Protein AF-A0A7S2QFP8-F1 (afdb_monomer_lite)

Secondary structure (DSSP, 8-state):
-PPPHHHHHHHHHHHHHHHHHHHTT-HHHHHHH-TT--SHHHHHHHHHHH-GGGSHHHHTS-HHHHHHHHHHHHHHHH--HHHHHTT-S-GGGHHHHHHHHTSHHHHHHHHHHHHHHHHHHHHH-EETTTEESS--HHHHHTT-

Radius of gyration: 16.62 Å; chains: 1; bounding box: 38×38×42 Å

InterPro domains:
  IPR049232 Family of unknown function DUF6829 [PF20717] (11-105)

Organism: NCBI:txid1333877

pLDDT: mean 81.2, std 11.28, range [36.47, 95.44]

Foldseek 3Di:
DDQDPVNVLLVLLLVLLLVLLVVLVPPVLCCVQPVPDPDSLVSSLVCCVPPVVVSVSLVPHDPVSVVLSSLLSVLCVQAVVVCVVVVNDDPVSVVSLCVSLVPPVSNVSSVVSVVSNVVVVQQCDDDVPDGRPCPDPVNVVVVD

Structure (mmCIF, N/CA/C/O backbone):
data_AF-A0A7S2QFP8-F1
#
_entry.id   AF-A0A7S2QFP8-F1
#
loop_
_atom_site.group_PDB
_atom_site.id
_atom_site.type_symbol
_atom_site.label_atom_id
_atom_site.label_alt_id
_atom_site.label_comp_id
_atom_site.label_asym_id
_atom_site.label_entity_id
_atom_site.label_seq_id
_atom_site.pdbx_PDB_ins_code
_atom_site.Cartn_x
_atom_site.Cartn_y
_atom_site.Cartn_z
_atom_site.occupancy
_atom_site.B_iso_or_equiv
_atom_site.auth_seq_id
_atom_site.auth_comp_id
_atom_site.auth_asym_id
_atom_site.auth_atom_id
_atom_site.pdbx_PDB_model_num
ATOM 1 N N . VAL A 1 1 ? -1.091 -14.340 -22.447 1.00 45.25 1 VAL A N 1
ATOM 2 C CA . VAL A 1 1 ? -1.081 -14.902 -21.076 1.00 45.25 1 VAL A CA 1
ATOM 3 C C . VAL A 1 1 ? -2.528 -15.077 -20.642 1.00 45.25 1 VAL A C 1
ATOM 5 O O . VAL A 1 1 ? -3.221 -14.077 -20.526 1.00 45.25 1 VAL A O 1
ATOM 8 N N . GLN A 1 2 ? -3.029 -16.309 -20.520 1.00 36.47 2 GLN A N 1
ATOM 9 C CA . GLN A 1 2 ? -4.389 -16.548 -20.019 1.00 36.47 2 GLN A CA 1
ATOM 10 C C . GLN A 1 2 ? -4.397 -16.351 -18.497 1.00 36.47 2 GLN A C 1
ATOM 12 O O . GLN A 1 2 ? -3.641 -17.004 -17.780 1.00 36.47 2 GLN A O 1
ATOM 17 N N . LEU A 1 3 ? -5.212 -15.414 -18.012 1.00 44.88 3 LEU A N 1
ATOM 18 C CA . LEU A 1 3 ? -5.401 -15.177 -16.583 1.00 44.88 3 LEU A CA 1
ATOM 19 C C . LEU A 1 3 ? -6.322 -16.268 -16.032 1.00 44.88 3 LEU A C 1
ATOM 21 O O . LEU A 1 3 ? -7.475 -16.379 -16.441 1.00 44.88 3 LEU A O 1
ATOM 25 N N . THR A 1 4 ? -5.820 -17.086 -15.111 1.00 57.03 4 THR A N 1
ATOM 26 C CA . THR A 1 4 ? -6.672 -17.996 -14.337 1.00 57.03 4 THR A CA 1
ATOM 27 C C . THR A 1 4 ? -7.573 -17.183 -13.390 1.00 57.03 4 THR A C 1
ATOM 29 O O . THR A 1 4 ? -7.225 -16.049 -13.043 1.00 57.03 4 THR A O 1
ATOM 32 N N . PRO A 1 5 ? -8.708 -17.731 -12.915 1.00 59.94 5 PRO A N 1
ATOM 33 C CA . PRO A 1 5 ? -9.619 -17.020 -12.007 1.00 59.94 5 PRO A CA 1
ATOM 34 C C . PRO A 1 5 ? -8.921 -16.497 -10.740 1.00 59.94 5 PRO A C 1
ATOM 36 O O . PRO A 1 5 ? -9.160 -15.371 -10.309 1.00 59.94 5 PRO A O 1
ATOM 39 N N . SER A 1 6 ? -7.981 -17.283 -10.201 1.00 62.81 6 SER A N 1
ATOM 40 C CA . SER A 1 6 ? -7.132 -16.907 -9.062 1.00 62.81 6 SER A CA 1
ATOM 41 C C . SER A 1 6 ? -6.206 -15.727 -9.384 1.00 62.81 6 SER A C 1
ATOM 43 O O . SER A 1 6 ? -6.074 -14.802 -8.584 1.00 62.81 6 SER A O 1
ATOM 45 N N . ASN A 1 7 ? -5.596 -15.719 -10.574 1.00 67.25 7 ASN A N 1
ATOM 46 C CA . ASN A 1 7 ? -4.704 -14.639 -11.000 1.00 67.25 7 ASN A CA 1
ATOM 47 C C . ASN A 1 7 ? -5.481 -13.342 -11.263 1.00 67.25 7 ASN A C 1
ATOM 49 O O . ASN A 1 7 ? -5.005 -12.262 -10.928 1.00 67.25 7 ASN A O 1
ATOM 53 N N . SER A 1 8 ? -6.700 -13.441 -11.802 1.00 75.00 8 SER A N 1
ATOM 54 C CA . SER A 1 8 ? -7.571 -12.280 -12.009 1.00 75.00 8 SER A CA 1
ATOM 55 C C . SER A 1 8 ? -7.984 -11.619 -10.689 1.00 75.00 8 SER A C 1
ATOM 57 O O . SER A 1 8 ? -8.060 -10.392 -10.628 1.00 75.00 8 SER A O 1
ATOM 59 N N . SER A 1 9 ? -8.217 -12.408 -9.631 1.00 82.50 9 SER A N 1
ATOM 60 C CA . SER A 1 9 ? -8.543 -11.880 -8.297 1.00 82.50 9 SER A CA 1
ATOM 61 C C . SER A 1 9 ? -7.384 -11.061 -7.716 1.00 82.50 9 SER A C 1
ATOM 63 O O . SER A 1 9 ? -7.585 -9.930 -7.270 1.00 82.50 9 SER A O 1
ATOM 65 N N . MET A 1 10 ? -6.146 -11.570 -7.798 1.00 84.56 10 MET A N 1
ATOM 66 C CA . MET A 1 10 ? -4.983 -10.837 -7.280 1.00 84.56 10 MET A CA 1
ATOM 67 C C . MET A 1 10 ? -4.625 -9.602 -8.088 1.00 84.56 10 MET A C 1
ATOM 69 O O . MET A 1 10 ? -4.265 -8.591 -7.494 1.00 84.56 10 MET A O 1
ATOM 73 N N . VAL A 1 11 ? -4.780 -9.628 -9.412 1.00 85.62 11 VAL A N 1
ATOM 74 C CA . VAL A 1 11 ? -4.632 -8.411 -10.222 1.00 85.62 11 VAL A CA 1
ATOM 75 C C . VAL A 1 11 ? -5.658 -7.358 -9.792 1.00 85.62 11 VAL A C 1
ATOM 77 O O . VAL A 1 11 ? -5.305 -6.193 -9.622 1.00 85.62 11 VAL A O 1
ATOM 80 N N . GLY A 1 12 ? -6.906 -7.763 -9.535 1.00 88.88 12 GLY A N 1
ATOM 81 C CA . GLY A 1 12 ? -7.929 -6.879 -8.976 1.00 88.88 12 GLY A CA 1
ATOM 82 C C . GLY A 1 12 ? -7.508 -6.275 -7.635 1.00 88.88 12 GLY A C 1
ATOM 83 O O . GLY A 1 12 ? -7.557 -5.057 -7.466 1.00 88.88 12 GLY A O 1
ATOM 84 N N . ALA A 1 13 ? -7.023 -7.099 -6.706 1.00 90.50 13 ALA A N 1
ATOM 85 C CA . ALA A 1 13 ? -6.525 -6.634 -5.414 1.00 90.50 13 ALA A CA 1
ATOM 86 C C . ALA A 1 13 ? -5.320 -5.681 -5.553 1.00 90.50 13 ALA A C 1
ATOM 88 O O . ALA A 1 13 ? -5.275 -4.657 -4.872 1.00 90.50 13 ALA A O 1
ATOM 89 N N . MET A 1 14 ? -4.388 -5.946 -6.475 1.00 88.44 14 MET A N 1
ATOM 90 C CA . MET A 1 14 ? -3.268 -5.042 -6.769 1.00 88.44 14 MET A CA 1
ATOM 91 C C . MET A 1 14 ? -3.763 -3.681 -7.260 1.00 88.44 14 MET A C 1
ATOM 93 O O . MET A 1 14 ? -3.353 -2.655 -6.724 1.00 88.44 14 MET A O 1
ATOM 97 N N . LEU A 1 15 ? -4.690 -3.652 -8.222 1.00 88.38 15 LEU A N 1
ATOM 98 C CA . LEU A 1 15 ? -5.263 -2.404 -8.736 1.00 88.38 15 LEU A CA 1
ATOM 99 C C . LEU A 1 15 ? -5.974 -1.612 -7.636 1.00 88.38 15 LEU A C 1
ATOM 101 O O . LEU A 1 15 ? -5.776 -0.402 -7.523 1.00 88.38 15 LEU A O 1
ATOM 105 N N . VAL A 1 16 ? -6.757 -2.289 -6.790 1.00 91.50 16 VAL A N 1
ATOM 106 C CA . VAL A 1 16 ? -7.381 -1.661 -5.619 1.00 91.50 16 VAL A CA 1
ATOM 107 C C . VAL A 1 16 ? -6.313 -1.078 -4.694 1.00 91.50 16 VAL A C 1
ATOM 109 O O . VAL A 1 16 ? -6.439 0.077 -4.299 1.00 91.50 16 VAL A O 1
ATOM 112 N N . SER A 1 17 ? -5.238 -1.818 -4.409 1.00 89.31 17 SER A N 1
ATOM 113 C CA . SER A 1 17 ? -4.129 -1.352 -3.569 1.00 89.31 17 SER A CA 1
ATOM 114 C C . SER A 1 17 ? -3.480 -0.069 -4.091 1.00 89.31 17 SER A C 1
ATOM 116 O O . SER A 1 17 ? -3.146 0.804 -3.293 1.00 89.31 17 SER A O 1
ATOM 118 N N . VAL A 1 18 ? -3.296 0.061 -5.410 1.00 86.94 18 VAL A N 1
ATOM 119 C CA . VAL A 1 18 ? -2.740 1.280 -6.021 1.00 86.94 18 VAL A CA 1
ATOM 120 C C . VAL A 1 18 ? -3.693 2.461 -5.835 1.00 86.94 18 VAL A C 1
ATOM 122 O O . VAL A 1 18 ? -3.265 3.547 -5.448 1.00 86.94 18 VAL A O 1
ATOM 125 N N . TRP A 1 19 ? -4.990 2.247 -6.060 1.00 85.62 19 TRP A N 1
ATOM 126 C CA . TRP A 1 19 ? -6.003 3.300 -5.978 1.00 85.62 19 TRP A CA 1
ATOM 127 C C . TRP A 1 19 ? -6.238 3.816 -4.557 1.00 85.62 19 TRP A C 1
ATOM 129 O O . TRP A 1 19 ? -6.283 5.028 -4.341 1.00 85.62 19 TRP A O 1
ATOM 139 N N . ILE A 1 20 ? -6.385 2.919 -3.580 1.00 90.62 20 ILE A N 1
ATOM 140 C CA . ILE A 1 20 ? -6.744 3.312 -2.208 1.00 90.62 20 ILE A CA 1
ATOM 141 C C . ILE A 1 20 ? -5.605 4.046 -1.496 1.00 90.62 20 ILE A C 1
ATOM 143 O O . ILE A 1 20 ? -5.869 4.841 -0.600 1.00 90.62 20 ILE A O 1
ATOM 147 N N . HIS A 1 21 ? -4.353 3.846 -1.924 1.00 85.31 21 HIS A N 1
ATOM 148 C CA . HIS A 1 21 ? -3.183 4.518 -1.346 1.00 85.31 21 HIS A CA 1
ATOM 149 C C . HIS A 1 21 ? -3.311 6.045 -1.386 1.00 85.31 21 HIS A C 1
ATOM 151 O O . HIS A 1 21 ? -2.975 6.743 -0.432 1.00 85.31 21 HIS A O 1
ATOM 157 N N . SER A 1 22 ? -3.874 6.570 -2.475 1.00 83.44 22 SER A N 1
ATOM 158 C CA . SER A 1 22 ? -4.106 8.005 -2.639 1.00 83.44 22 SER A CA 1
ATOM 159 C C . SER A 1 22 ? -5.249 8.532 -1.771 1.00 83.44 22 SER A C 1
ATOM 161 O O . SER A 1 22 ? -5.250 9.714 -1.437 1.00 83.44 22 SER A O 1
ATOM 163 N N . VAL A 1 23 ? -6.197 7.679 -1.364 1.00 88.56 23 VAL A N 1
ATOM 164 C CA . VAL A 1 23 ? -7.336 8.082 -0.519 1.00 88.56 23 VAL A CA 1
ATOM 165 C C . VAL A 1 23 ? -6.854 8.530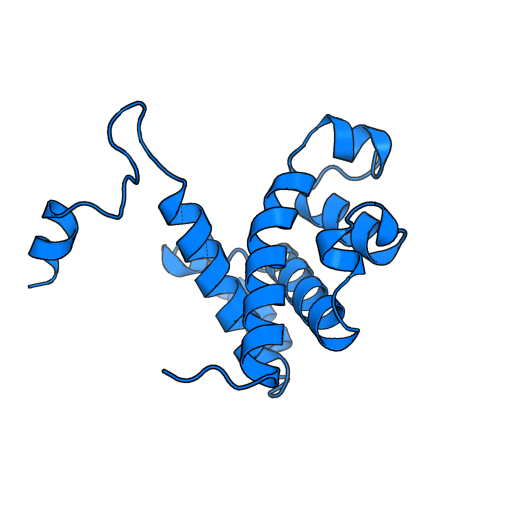 0.855 1.00 88.56 23 VAL A C 1
ATOM 167 O O . VAL A 1 23 ? -7.289 9.570 1.344 1.00 88.56 23 VAL A O 1
ATOM 170 N N . GLY A 1 24 ? -5.882 7.812 1.428 1.00 84.44 24 GLY A N 1
ATOM 171 C CA . GLY A 1 24 ? -5.261 8.182 2.699 1.00 84.44 24 GLY A CA 1
ATOM 172 C C . GLY A 1 24 ? -4.639 9.579 2.689 1.00 84.44 24 GLY A C 1
ATOM 173 O O . GLY A 1 24 ? -4.582 10.218 3.729 1.00 84.44 24 GLY A O 1
ATOM 174 N N . LYS A 1 25 ? -4.230 10.097 1.522 1.00 86.12 25 LYS A N 1
ATOM 175 C CA . LYS A 1 25 ? -3.632 11.436 1.360 1.00 86.12 25 LYS A CA 1
ATOM 176 C C . LYS A 1 2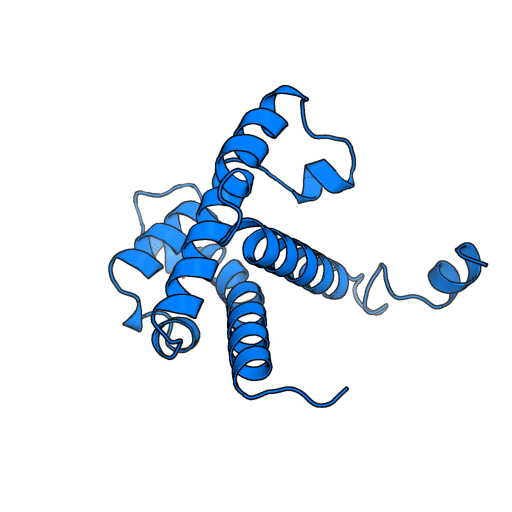5 ? -4.664 12.565 1.267 1.00 86.12 25 LYS A C 1
ATOM 178 O O . LYS A 1 25 ? -4.286 13.735 1.278 1.00 86.12 25 LYS A O 1
ATOM 183 N N . ILE A 1 26 ? -5.955 12.249 1.158 1.00 91.06 26 ILE A N 1
ATOM 184 C CA . ILE A 1 26 ? -7.015 13.256 1.098 1.00 91.06 26 ILE A CA 1
ATOM 185 C C . ILE A 1 26 ? -7.188 13.845 2.501 1.00 91.06 26 ILE A C 1
ATOM 187 O O . ILE A 1 26 ? -7.701 13.193 3.405 1.00 91.06 26 ILE A O 1
ATOM 191 N N . THR A 1 27 ? -6.806 15.109 2.689 1.00 90.31 27 THR A N 1
ATOM 192 C CA . THR A 1 27 ? -6.846 15.774 4.004 1.00 90.31 27 THR A CA 1
ATOM 193 C C . THR A 1 27 ? -8.231 15.734 4.649 1.00 90.31 27 THR A C 1
ATOM 195 O O . THR A 1 27 ? -8.351 15.546 5.857 1.00 90.31 27 THR A O 1
ATOM 198 N N . GLN A 1 28 ? -9.294 15.886 3.854 1.00 92.69 28 GLN A N 1
ATOM 199 C CA . GLN A 1 28 ? -10.660 15.810 4.371 1.00 92.69 28 GLN A CA 1
ATOM 200 C C . GLN A 1 28 ? -11.003 14.403 4.872 1.00 92.69 28 GLN A C 1
ATOM 202 O O . GLN A 1 28 ? -11.639 14.268 5.910 1.00 92.69 28 GLN A O 1
ATOM 207 N N . PHE A 1 29 ? -10.540 13.361 4.175 1.00 91.44 29 PHE A N 1
ATOM 208 C CA . PHE A 1 29 ? -10.733 11.976 4.594 1.00 91.44 29 PHE A CA 1
ATOM 209 C C . PHE A 1 29 ? -10.063 11.718 5.948 1.00 91.44 29 PHE A C 1
ATOM 211 O O . PHE A 1 29 ? -10.708 11.204 6.857 1.00 91.44 29 PHE A O 1
ATOM 218 N N . GLN A 1 30 ? -8.813 12.160 6.121 1.00 91.19 30 GLN A N 1
ATOM 219 C CA . GLN A 1 30 ? -8.099 12.049 7.399 1.00 91.19 30 GLN A CA 1
ATOM 220 C C . GLN A 1 30 ? -8.844 12.769 8.524 1.00 91.19 30 GLN A C 1
ATOM 222 O O . GLN A 1 30 ? -9.147 12.170 9.546 1.00 91.19 30 GLN A O 1
ATOM 227 N N . LYS A 1 31 ? -9.224 14.033 8.315 1.00 92.00 31 LYS A N 1
ATOM 228 C CA . LYS A 1 31 ? -9.931 14.823 9.334 1.00 92.00 31 LYS A CA 1
ATOM 229 C C . LYS A 1 31 ? -11.271 14.215 9.741 1.00 92.00 31 LYS A C 1
ATOM 231 O O . LYS A 1 31 ? -11.669 14.344 10.891 1.00 92.00 31 LYS A O 1
ATOM 236 N N . THR A 1 32 ? -11.980 13.591 8.804 1.00 94.06 32 THR A N 1
ATOM 237 C CA . THR A 1 32 ? -13.299 13.008 9.067 1.00 94.06 32 THR A CA 1
ATOM 238 C C . THR A 1 32 ? -13.207 11.619 9.695 1.00 94.06 32 THR A C 1
ATOM 240 O O . THR A 1 32 ? -13.993 11.315 10.588 1.00 94.06 32 THR A O 1
ATOM 243 N N . PHE A 1 33 ? -12.270 10.778 9.255 1.00 92.56 33 PHE A N 1
ATOM 244 C CA . PHE A 1 33 ? -12.252 9.359 9.621 1.00 92.56 33 PHE A CA 1
ATOM 245 C C . PHE A 1 33 ? -11.060 8.948 10.496 1.00 92.56 33 PHE A C 1
ATOM 247 O O . PHE A 1 33 ? -11.104 7.883 11.102 1.00 92.56 33 PHE A O 1
ATOM 254 N N . ALA A 1 34 ? -10.010 9.752 10.613 1.00 91.81 34 ALA A N 1
ATOM 255 C CA . ALA A 1 34 ? -8.845 9.472 11.455 1.00 91.81 34 ALA A CA 1
ATOM 256 C C . ALA A 1 34 ? -8.216 10.779 11.990 1.00 91.81 34 ALA A C 1
ATOM 258 O O . ALA A 1 34 ? -7.058 11.067 11.685 1.00 91.81 34 ALA A O 1
ATOM 259 N N . PRO A 1 35 ? -8.966 11.595 12.761 1.00 90.56 35 PRO A N 1
ATOM 260 C CA . PRO A 1 35 ? -8.534 12.939 13.161 1.00 90.56 35 PRO A CA 1
ATOM 261 C C . PRO A 1 35 ? -7.265 12.951 14.024 1.00 90.56 35 PRO A C 1
ATOM 263 O O . PRO A 1 35 ? -6.497 13.906 13.955 1.00 90.56 35 PRO A O 1
ATOM 266 N N . ASP A 1 36 ? -7.029 11.886 14.792 1.00 91.06 36 ASP A N 1
ATOM 267 C CA . ASP A 1 36 ? -5.878 11.757 15.694 1.00 91.06 36 ASP A CA 1
ATOM 268 C C . ASP A 1 36 ? -4.631 11.176 15.005 1.00 91.06 36 ASP A C 1
ATOM 270 O O . ASP A 1 36 ? -3.582 11.015 15.630 1.00 91.06 36 ASP A O 1
ATOM 274 N N . CYS A 1 37 ? -4.729 10.836 13.717 1.00 88.56 37 CYS A N 1
ATOM 275 C CA . CYS A 1 37 ? -3.653 10.202 12.973 1.00 88.56 37 CYS A CA 1
ATOM 276 C C . CYS A 1 37 ? -2.959 11.210 12.050 1.00 88.56 37 CYS A C 1
ATOM 278 O O . CYS A 1 37 ? -3.538 11.685 11.074 1.00 88.56 37 CYS A O 1
ATOM 280 N N . ALA A 1 38 ? -1.698 11.527 12.353 1.00 86.94 38 ALA A N 1
ATOM 281 C CA . ALA A 1 38 ? -0.900 12.445 11.542 1.00 86.94 38 ALA A CA 1
ATOM 282 C C . ALA A 1 38 ? -0.361 11.797 10.254 1.00 86.94 38 ALA A C 1
ATOM 284 O O . ALA A 1 38 ? -0.137 12.497 9.265 1.00 86.94 38 ALA A O 1
ATOM 285 N N . ASP A 1 39 ? -0.138 10.478 10.261 1.00 90.12 39 ASP A N 1
ATOM 286 C CA . ASP A 1 39 ? 0.402 9.762 9.108 1.00 90.12 39 ASP A CA 1
ATOM 287 C C . ASP A 1 39 ? -0.727 9.323 8.146 1.00 90.12 39 ASP A C 1
ATOM 289 O O . ASP A 1 39 ? -1.626 8.575 8.543 1.00 90.12 39 ASP A O 1
ATOM 293 N N . PRO A 1 40 ? -0.698 9.747 6.866 1.00 90.94 40 PRO A N 1
ATOM 294 C CA . PRO A 1 40 ? -1.731 9.414 5.882 1.00 90.94 40 PRO A CA 1
ATOM 295 C C . PRO A 1 40 ? -1.943 7.916 5.648 1.00 90.94 40 PRO A C 1
ATOM 297 O O . PRO A 1 40 ? -3.058 7.481 5.346 1.00 90.94 40 PRO A O 1
ATOM 300 N N . LEU A 1 41 ? -0.866 7.135 5.714 1.00 90.56 41 LEU A N 1
ATOM 301 C CA . LEU A 1 41 ? -0.893 5.706 5.449 1.00 90.56 41 LEU A CA 1
ATOM 302 C C . LEU A 1 41 ? -1.436 4.954 6.667 1.00 90.56 41 LEU A C 1
ATOM 304 O O . LEU A 1 41 ? -2.256 4.053 6.504 1.00 90.56 41 LEU A O 1
ATOM 308 N N . GLN A 1 42 ? -1.054 5.369 7.873 1.00 92.31 42 GLN A N 1
ATOM 309 C CA . GLN A 1 42 ? -1.585 4.832 9.121 1.00 92.31 42 GLN A CA 1
ATOM 310 C C . GLN A 1 42 ? -3.084 5.121 9.231 1.00 92.31 42 GLN A C 1
ATOM 312 O O . GLN A 1 42 ? -3.860 4.205 9.491 1.00 92.31 42 GLN A O 1
ATOM 317 N N . ALA A 1 43 ? -3.510 6.347 8.913 1.00 93.00 43 ALA A N 1
ATOM 318 C CA . ALA A 1 43 ? -4.919 6.727 8.868 1.00 93.00 43 ALA A CA 1
ATOM 319 C C . ALA A 1 43 ? -5.725 5.816 7.928 1.00 93.00 43 ALA A C 1
ATOM 321 O O . ALA A 1 43 ? -6.812 5.350 8.272 1.00 93.00 43 ALA A O 1
ATOM 322 N N . LEU A 1 44 ? -5.182 5.530 6.740 1.00 94.25 44 LEU A N 1
ATOM 323 C CA . LEU A 1 44 ? -5.804 4.616 5.787 1.00 94.25 44 LEU A CA 1
ATOM 324 C C . LEU A 1 44 ? -5.899 3.190 6.345 1.00 94.25 44 LEU A C 1
ATOM 326 O O . LEU A 1 44 ? -6.964 2.583 6.254 1.00 94.25 44 LEU A O 1
ATOM 330 N N . VAL A 1 45 ? -4.819 2.656 6.923 1.00 94.50 45 VAL A N 1
ATOM 331 C CA . VAL A 1 45 ? -4.809 1.314 7.530 1.00 94.50 45 VAL A CA 1
ATOM 332 C C . VAL A 1 45 ? -5.869 1.209 8.627 1.00 94.50 45 VAL A C 1
ATOM 334 O O . VAL A 1 45 ? -6.668 0.272 8.605 1.00 94.50 45 VAL A O 1
ATOM 337 N N . ASP A 1 46 ? -5.938 2.193 9.522 1.00 93.50 46 ASP A N 1
ATOM 338 C CA . ASP A 1 46 ? -6.892 2.215 10.631 1.00 93.50 46 ASP A CA 1
ATOM 339 C C . ASP A 1 46 ? -8.341 2.225 10.127 1.00 93.50 46 ASP A C 1
ATOM 341 O O . ASP A 1 46 ? -9.182 1.467 10.618 1.00 93.50 46 ASP A O 1
ATOM 345 N N . VAL A 1 47 ? -8.639 3.031 9.099 1.00 94.56 47 VAL A N 1
ATOM 346 C CA . VAL A 1 47 ? -9.977 3.082 8.491 1.00 94.56 47 VAL A CA 1
ATOM 347 C C . VAL A 1 47 ? -10.327 1.768 7.796 1.00 94.56 47 VAL A C 1
ATOM 349 O O . VAL A 1 47 ? -11.425 1.258 7.995 1.00 94.56 47 VAL A O 1
ATOM 352 N N . LEU A 1 48 ? -9.407 1.178 7.028 1.00 95.25 48 LEU A N 1
ATOM 353 C CA . LEU A 1 48 ? -9.647 -0.097 6.340 1.00 95.25 48 LEU A CA 1
ATOM 354 C C . LEU A 1 48 ? -9.888 -1.256 7.316 1.00 95.25 48 LEU A C 1
ATOM 356 O O . LEU A 1 48 ? -10.636 -2.179 6.994 1.00 95.25 48 LEU A O 1
ATOM 360 N N . GLN A 1 49 ? -9.256 -1.227 8.492 1.00 94.50 49 GLN A N 1
ATOM 361 C CA . GLN A 1 49 ? -9.467 -2.235 9.531 1.00 94.50 49 GLN A CA 1
ATOM 362 C C . GLN A 1 49 ? -10.765 -2.014 10.309 1.00 94.50 49 GLN A C 1
ATOM 364 O O . GLN A 1 49 ? -11.449 -2.986 10.624 1.00 94.50 49 GLN A O 1
ATOM 369 N N . ARG A 1 50 ? -11.092 -0.760 10.639 1.00 95.44 50 ARG A N 1
ATOM 370 C CA . ARG A 1 50 ? -12.249 -0.423 11.474 1.00 95.44 50 ARG A CA 1
ATOM 371 C C . ARG A 1 50 ? -13.557 -0.401 10.691 1.00 95.44 50 ARG A C 1
ATOM 373 O O . ARG A 1 50 ? -14.559 -0.892 11.195 1.00 95.44 50 ARG A O 1
ATOM 380 N N . ASP A 1 51 ? -13.551 0.181 9.495 1.00 94.25 51 ASP A N 1
ATOM 381 C CA . ASP A 1 51 ? -14.763 0.422 8.715 1.00 94.25 51 ASP A CA 1
ATOM 382 C C . ASP A 1 51 ? -14.519 0.270 7.196 1.00 94.25 51 ASP A C 1
ATOM 384 O O . ASP A 1 51 ? -14.508 1.245 6.435 1.00 94.25 51 ASP A O 1
ATOM 388 N N . PRO A 1 52 ? -14.295 -0.970 6.714 1.00 93.50 52 PRO A N 1
ATOM 389 C CA . PRO A 1 52 ? -13.925 -1.226 5.323 1.00 93.50 52 PRO A CA 1
ATOM 390 C C . PRO A 1 52 ? -14.998 -0.799 4.313 1.00 93.50 52 PRO A C 1
ATOM 392 O O . PRO A 1 52 ? -14.673 -0.594 3.144 1.00 93.50 52 PRO A O 1
ATOM 395 N N . VAL A 1 53 ? -16.262 -0.644 4.733 1.00 94.19 53 VAL A N 1
ATOM 396 C CA . VAL A 1 53 ? -17.377 -0.244 3.854 1.00 94.19 53 VAL A CA 1
ATOM 397 C C . VAL A 1 53 ? -17.186 1.162 3.272 1.00 94.19 53 VAL A C 1
ATOM 399 O O . VAL A 1 53 ? -17.678 1.443 2.179 1.00 94.19 53 VAL A O 1
ATOM 402 N N . LEU A 1 54 ? -16.413 2.018 3.953 1.00 91.88 54 LEU A N 1
ATOM 403 C CA . LEU A 1 54 ? -16.074 3.371 3.502 1.00 91.88 54 LEU A CA 1
ATOM 404 C C . LEU A 1 54 ? -15.191 3.378 2.248 1.00 91.88 54 LEU A C 1
ATOM 406 O O . LEU A 1 54 ? -15.100 4.394 1.560 1.00 91.88 54 LEU A O 1
ATOM 410 N N . ILE A 1 55 ? -14.559 2.246 1.925 1.00 93.69 55 ILE A N 1
ATOM 411 C CA . ILE A 1 55 ? -13.739 2.054 0.730 1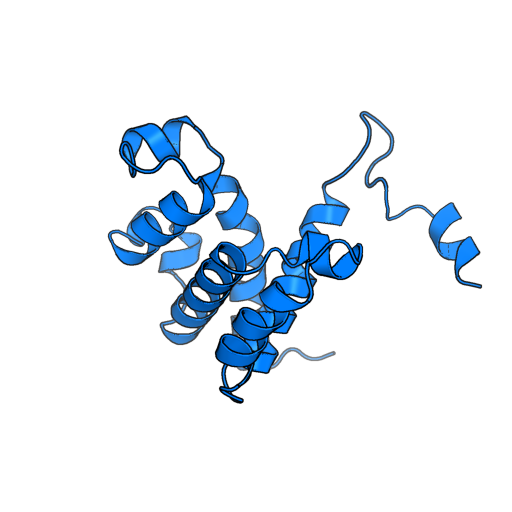.00 93.69 55 ILE A CA 1
ATOM 412 C C . ILE A 1 55 ? -14.339 0.878 -0.063 1.00 93.69 55 ILE A C 1
ATOM 414 O O . ILE A 1 55 ? -13.870 -0.259 0.044 1.00 93.69 55 ILE A O 1
ATOM 418 N N . PRO A 1 56 ? -15.383 1.110 -0.887 1.00 93.44 56 PRO A N 1
ATOM 419 C CA . PRO A 1 56 ? -16.158 0.030 -1.504 1.00 93.44 56 PRO A CA 1
ATOM 420 C C . PRO A 1 56 ? -15.332 -0.917 -2.379 1.00 93.44 56 PRO A C 1
ATOM 422 O O . PRO A 1 56 ? -15.629 -2.108 -2.464 1.00 93.44 56 PRO A O 1
ATOM 425 N N . SER A 1 57 ? -14.288 -0.403 -3.034 1.00 93.25 57 SER A N 1
ATOM 426 C CA . SER A 1 57 ? -13.363 -1.198 -3.846 1.00 93.25 57 SER A CA 1
ATOM 427 C C . SER A 1 57 ? -12.570 -2.205 -3.010 1.00 93.25 57 SER A C 1
ATOM 429 O O . SER A 1 57 ? -12.372 -3.329 -3.457 1.00 93.25 57 SER A O 1
ATOM 431 N N . PHE A 1 58 ? -12.176 -1.836 -1.789 1.00 95.12 58 PHE A N 1
ATOM 432 C CA . PHE A 1 58 ? -11.526 -2.730 -0.832 1.00 95.12 58 PHE A CA 1
ATOM 433 C C . PHE A 1 58 ? -12.527 -3.696 -0.196 1.00 95.12 58 PHE A C 1
ATOM 435 O O . PHE A 1 58 ? -12.256 -4.892 -0.105 1.00 95.12 58 PHE A O 1
ATOM 442 N N . TYR A 1 59 ? -13.707 -3.206 0.194 1.00 95.44 59 TYR A N 1
ATOM 443 C CA . TYR A 1 59 ? -14.748 -4.031 0.809 1.00 95.44 59 TYR A CA 1
ATOM 444 C C . TYR A 1 59 ? -15.164 -5.216 -0.073 1.00 95.44 59 TYR A C 1
ATOM 446 O O . TYR A 1 59 ? -15.335 -6.325 0.432 1.00 95.44 59 TYR A O 1
ATOM 454 N N . LYS A 1 60 ? -15.268 -4.998 -1.391 1.00 94.00 60 LYS A N 1
ATOM 455 C CA . LYS A 1 60 ? -15.655 -6.019 -2.379 1.00 94.00 60 LYS A CA 1
ATOM 456 C C . LYS A 1 60 ? -14.628 -7.137 -2.584 1.00 94.00 60 LYS A C 1
ATOM 458 O O . LYS A 1 60 ? -14.978 -8.147 -3.189 1.00 94.00 60 LYS A O 1
ATOM 463 N N . LEU A 1 61 ? -13.386 -6.969 -2.129 1.00 92.19 61 LEU A N 1
ATOM 464 C CA . LEU A 1 61 ? -12.371 -8.017 -2.230 1.00 92.19 61 LEU A CA 1
ATOM 465 C C . LEU A 1 61 ? -12.709 -9.195 -1.311 1.00 92.19 61 LEU A C 1
ATOM 467 O O . LEU A 1 61 ? -13.388 -9.044 -0.295 1.00 92.19 61 LEU A O 1
ATOM 471 N N . ASP A 1 62 ? -12.197 -10.374 -1.647 1.00 91.38 62 ASP A N 1
ATOM 472 C CA . ASP A 1 62 ? -12.257 -11.527 -0.758 1.00 91.38 62 ASP A CA 1
ATOM 473 C C . ASP A 1 62 ? -11.371 -11.325 0.488 1.00 91.38 62 ASP A C 1
ATOM 475 O O . ASP A 1 62 ? -10.570 -10.390 0.598 1.00 91.38 62 ASP A O 1
ATOM 479 N N . ALA A 1 63 ? -11.530 -12.202 1.482 1.00 90.69 63 ALA A N 1
ATOM 480 C CA . ALA A 1 63 ? -10.771 -12.104 2.729 1.00 90.69 63 ALA A CA 1
ATOM 481 C C . ALA A 1 63 ? -9.252 -12.164 2.495 1.00 90.69 63 ALA A C 1
ATOM 483 O O . ALA A 1 63 ? -8.497 -11.493 3.200 1.00 90.69 63 ALA A O 1
ATOM 484 N N . HIS A 1 64 ? -8.816 -12.929 1.490 1.00 87.69 64 HIS A N 1
ATOM 485 C CA . HIS A 1 64 ? -7.410 -13.041 1.128 1.00 87.69 64 HIS A CA 1
ATOM 486 C C . HIS A 1 64 ? -6.866 -11.727 0.553 1.00 87.69 64 HIS A C 1
ATOM 488 O O . HIS A 1 64 ? -5.889 -11.202 1.081 1.00 87.69 64 HIS A O 1
ATOM 494 N N . GLY A 1 65 ? -7.526 -11.138 -0.447 1.00 88.44 65 GLY A N 1
ATOM 495 C CA . GLY A 1 65 ? -7.124 -9.872 -1.058 1.00 88.44 65 GLY A CA 1
ATOM 496 C C . GLY A 1 65 ? -7.110 -8.716 -0.060 1.00 88.44 65 GLY A C 1
ATOM 497 O O . GLY A 1 65 ? -6.147 -7.949 -0.022 1.00 88.44 65 GLY A O 1
ATOM 498 N N . ARG A 1 66 ? -8.117 -8.630 0.823 1.00 92.38 66 ARG A N 1
ATOM 499 C CA . ARG A 1 66 ? -8.129 -7.631 1.908 1.00 92.38 66 ARG A CA 1
ATOM 500 C C . ARG A 1 66 ? -6.943 -7.794 2.855 1.00 92.38 66 ARG A C 1
ATOM 502 O O . ARG A 1 66 ? -6.307 -6.803 3.210 1.00 92.38 66 ARG A O 1
ATOM 509 N N . LYS A 1 67 ? -6.635 -9.035 3.250 1.00 89.56 67 LYS A N 1
ATOM 510 C CA . LYS A 1 67 ? -5.501 -9.339 4.131 1.00 89.56 67 LYS A CA 1
ATOM 511 C C . LYS A 1 67 ? -4.173 -8.957 3.479 1.00 89.56 67 LYS A C 1
ATOM 513 O O . LYS A 1 67 ? -3.390 -8.252 4.100 1.00 89.56 67 LYS A O 1
ATOM 518 N N . VAL A 1 68 ? -3.950 -9.357 2.226 1.00 87.50 68 VAL A N 1
ATOM 519 C CA . VAL A 1 68 ? -2.707 -9.061 1.496 1.00 87.50 68 VAL A CA 1
ATOM 520 C C . VAL A 1 68 ? -2.481 -7.554 1.366 1.00 87.50 68 VAL A C 1
ATOM 522 O O . VAL A 1 68 ? -1.372 -7.086 1.607 1.00 87.50 68 VAL A O 1
ATOM 525 N N . ILE A 1 69 ? -3.526 -6.783 1.050 1.00 90.44 69 ILE A N 1
ATOM 526 C CA . ILE A 1 69 ? -3.435 -5.318 0.987 1.00 90.44 69 ILE A CA 1
ATOM 527 C C . ILE A 1 69 ? -3.076 -4.726 2.351 1.00 90.44 69 ILE A C 1
ATOM 529 O O . ILE A 1 69 ? -2.176 -3.896 2.433 1.00 90.44 69 ILE A O 1
ATOM 533 N N . LEU A 1 70 ? -3.750 -5.144 3.427 1.00 91.25 70 LEU A N 1
ATOM 534 C CA . LEU A 1 70 ? -3.455 -4.644 4.772 1.00 91.25 70 LEU A CA 1
ATOM 535 C C . LEU A 1 70 ? -2.026 -4.978 5.206 1.00 91.25 70 LEU A C 1
ATOM 537 O O . LEU A 1 70 ? -1.344 -4.114 5.752 1.00 91.25 70 LEU A O 1
ATOM 541 N N . ASP A 1 71 ? -1.566 -6.199 4.942 1.00 86.88 71 ASP A N 1
ATOM 542 C CA . ASP A 1 71 ? -0.202 -6.627 5.252 1.00 86.88 71 ASP A CA 1
ATOM 543 C C . ASP A 1 71 ? 0.823 -5.809 4.444 1.00 86.88 71 ASP A C 1
ATOM 545 O O . ASP A 1 71 ? 1.833 -5.362 4.993 1.00 86.88 71 ASP A O 1
ATOM 549 N N . ALA A 1 72 ? 0.542 -5.525 3.167 1.00 85.62 72 ALA A N 1
ATOM 550 C CA . ALA A 1 72 ? 1.389 -4.681 2.327 1.00 85.62 72 ALA A CA 1
ATOM 551 C C . ALA A 1 72 ? 1.458 -3.225 2.830 1.00 85.62 72 ALA A C 1
ATOM 553 O O . ALA A 1 72 ? 2.554 -2.683 2.970 1.00 85.62 72 ALA A O 1
ATOM 554 N N . LEU A 1 73 ? 0.321 -2.605 3.172 1.00 88.56 73 LEU A N 1
ATOM 555 C CA . LEU A 1 73 ? 0.279 -1.233 3.703 1.00 88.56 73 LEU A CA 1
ATOM 556 C C . LEU A 1 73 ? 0.994 -1.127 5.060 1.00 88.56 73 LEU A C 1
ATOM 558 O O . LEU A 1 73 ? 1.767 -0.199 5.286 1.00 88.56 73 LEU A O 1
ATOM 562 N N . LYS A 1 74 ? 0.801 -2.110 5.950 1.00 87.50 74 LYS A N 1
ATOM 563 C CA . LYS A 1 74 ? 1.505 -2.184 7.243 1.00 87.50 74 LYS A CA 1
ATOM 564 C C . LYS A 1 74 ? 3.009 -2.362 7.093 1.00 87.50 74 LYS A C 1
ATOM 566 O O . LYS A 1 74 ? 3.781 -1.861 7.908 1.00 87.50 74 LYS A O 1
ATOM 571 N N . THR A 1 75 ? 3.433 -3.074 6.056 1.00 84.19 75 THR A N 1
ATOM 572 C CA . THR A 1 75 ? 4.854 -3.206 5.730 1.00 84.19 75 THR A CA 1
ATOM 573 C C . THR A 1 75 ? 5.432 -1.862 5.305 1.00 84.19 75 THR A C 1
ATOM 575 O O . THR A 1 75 ? 6.492 -1.483 5.791 1.00 84.19 75 THR A O 1
ATOM 578 N N . GLU A 1 76 ? 4.724 -1.121 4.451 1.00 83.69 76 GLU A N 1
ATOM 579 C CA . GLU A 1 76 ? 5.175 0.186 3.963 1.00 83.69 76 GLU A CA 1
ATOM 580 C C . GLU A 1 76 ? 5.320 1.222 5.092 1.00 83.69 76 GLU A C 1
ATOM 582 O O . GLU A 1 76 ? 6.260 2.012 5.063 1.00 83.69 76 GLU A O 1
ATOM 587 N N . LEU A 1 77 ? 4.485 1.155 6.138 1.00 84.94 77 LEU A N 1
ATOM 588 C CA . LEU A 1 77 ? 4.646 1.979 7.348 1.00 84.94 77 LEU A CA 1
ATOM 589 C C . LEU A 1 77 ? 6.005 1.792 8.041 1.00 84.94 77 LEU A C 1
ATOM 591 O O . LEU A 1 77 ? 6.517 2.717 8.661 1.00 84.94 77 LEU A O 1
ATOM 595 N N . ASN A 1 78 ? 6.590 0.597 7.943 1.00 81.12 78 ASN A N 1
ATOM 596 C CA . ASN A 1 78 ? 7.837 0.238 8.625 1.00 81.12 78 ASN A CA 1
ATOM 597 C C . ASN A 1 78 ? 9.043 0.158 7.678 1.00 81.12 78 ASN A C 1
ATOM 599 O O . ASN A 1 78 ? 10.175 -0.039 8.134 1.00 81.12 78 ASN A O 1
ATOM 603 N N . PHE A 1 79 ? 8.805 0.259 6.368 1.00 81.12 79 PHE A N 1
ATOM 604 C CA . PHE A 1 79 ? 9.828 0.163 5.340 1.00 81.12 79 PHE A CA 1
ATOM 605 C C . PHE A 1 79 ? 9.433 0.933 4.076 1.00 81.12 79 PHE A C 1
ATOM 607 O O . PHE A 1 79 ? 8.569 0.510 3.302 1.00 81.12 79 PHE A O 1
ATOM 614 N N . ASN A 1 80 ? 10.130 2.040 3.819 1.00 78.50 80 ASN A N 1
ATOM 615 C CA . ASN A 1 80 ? 9.934 2.814 2.603 1.00 78.50 80 ASN A CA 1
ATOM 616 C C . ASN A 1 80 ? 10.648 2.139 1.432 1.00 78.50 80 ASN A C 1
ATOM 618 O O . ASN A 1 80 ? 11.835 2.334 1.178 1.00 78.50 80 ASN A O 1
ATOM 622 N N . PHE A 1 81 ? 9.912 1.345 0.677 1.00 75.31 81 PHE A N 1
ATOM 623 C CA . PHE A 1 81 ? 10.483 0.664 -0.469 1.00 75.31 81 PHE A CA 1
ATOM 624 C C . PHE A 1 81 ? 10.843 1.594 -1.657 1.00 75.31 81 PHE A C 1
ATOM 626 O O . PHE A 1 81 ? 11.608 1.191 -2.531 1.00 75.31 81 PHE A O 1
ATOM 633 N N . GLY A 1 82 ? 10.328 2.828 -1.718 1.00 74.88 82 GLY A N 1
ATOM 634 C CA . GLY A 1 82 ? 10.784 3.810 -2.713 1.00 74.88 82 GLY A CA 1
ATOM 635 C C . GLY A 1 82 ? 12.248 4.184 -2.476 1.00 74.88 82 GLY A C 1
ATOM 636 O O . GLY A 1 82 ? 13.068 4.090 -3.387 1.00 74.88 82 GLY A O 1
ATOM 637 N N . GLN A 1 83 ? 12.589 4.466 -1.215 1.00 78.56 83 GLN A N 1
ATOM 638 C CA . GLN A 1 83 ? 13.973 4.684 -0.779 1.00 78.56 83 GLN A CA 1
ATOM 639 C C . GLN A 1 83 ? 14.844 3.443 -0.994 1.00 78.56 83 GLN A C 1
ATOM 641 O O . GLN A 1 83 ? 16.017 3.565 -1.332 1.00 78.56 83 GLN A O 1
ATOM 646 N N . PHE A 1 84 ? 14.279 2.238 -0.861 1.00 80.31 84 PHE A N 1
ATOM 647 C CA . PHE A 1 84 ? 15.008 1.002 -1.161 1.00 80.31 84 PHE A CA 1
ATOM 648 C C . PHE A 1 84 ? 15.484 0.955 -2.616 1.00 80.31 84 PHE A C 1
ATOM 650 O O . PHE A 1 84 ? 16.655 0.680 -2.860 1.00 80.31 84 PHE A O 1
ATOM 657 N N . LEU A 1 85 ? 14.603 1.262 -3.573 1.00 74.06 85 LEU A N 1
ATOM 658 C CA . LEU A 1 85 ? 14.961 1.281 -4.995 1.00 74.06 85 LEU A CA 1
ATOM 659 C C . LEU A 1 85 ? 15.976 2.374 -5.335 1.00 74.06 85 LEU A C 1
ATOM 661 O O . LEU A 1 85 ? 16.785 2.195 -6.239 1.00 74.06 85 LEU A O 1
ATOM 665 N N . GLN A 1 86 ? 15.953 3.484 -4.601 1.00 77.50 86 GLN A N 1
ATOM 666 C CA . GLN A 1 86 ? 16.905 4.585 -4.750 1.00 77.50 86 GLN A CA 1
ATOM 667 C C . GLN A 1 86 ? 18.214 4.357 -3.984 1.00 77.50 86 GLN A C 1
ATOM 669 O O . GLN A 1 86 ? 19.085 5.219 -4.002 1.00 77.50 86 GLN A O 1
ATOM 674 N N . THR A 1 87 ? 18.384 3.203 -3.328 1.00 78.56 87 THR A N 1
ATOM 675 C CA . THR A 1 87 ? 19.537 2.879 -2.466 1.00 78.56 87 THR A CA 1
ATOM 676 C C . THR A 1 87 ? 19.711 3.814 -1.259 1.00 78.56 87 THR A C 1
ATOM 678 O O . THR A 1 87 ? 20.769 3.856 -0.642 1.00 78.56 87 THR A O 1
ATOM 681 N N . GLU A 1 88 ? 18.648 4.523 -0.874 1.00 81.88 88 GLU A N 1
ATOM 682 C CA . GLU A 1 88 ? 18.629 5.495 0.228 1.00 81.88 88 GLU A CA 1
ATOM 683 C C . GLU A 1 88 ? 18.235 4.876 1.578 1.00 81.88 88 GLU A C 1
ATOM 685 O O . GLU A 1 88 ? 18.292 5.537 2.615 1.00 81.88 88 GLU A O 1
ATOM 690 N N . ASN A 1 89 ? 17.827 3.605 1.598 1.00 78.69 89 ASN A N 1
ATOM 691 C CA . ASN A 1 89 ? 17.453 2.940 2.843 1.00 78.69 89 ASN A CA 1
ATOM 692 C C . ASN A 1 89 ? 18.671 2.569 3.690 1.00 78.69 89 ASN A C 1
ATOM 694 O O . ASN A 1 89 ? 19.625 1.948 3.220 1.00 78.69 89 ASN A O 1
ATOM 698 N N . LEU A 1 90 ? 18.584 2.856 4.990 1.00 80.69 90 LEU A N 1
ATOM 699 C CA . LEU A 1 90 ? 19.579 2.408 5.960 1.00 80.69 90 LEU A CA 1
ATOM 700 C C . LEU A 1 90 ? 19.582 0.873 6.045 1.00 80.69 90 LEU A C 1
ATOM 702 O O . LEU A 1 90 ? 18.500 0.282 6.085 1.00 80.69 90 LEU A O 1
ATOM 706 N N . PRO A 1 91 ? 20.743 0.208 6.193 1.00 78.94 91 PRO A N 1
ATOM 707 C CA . PRO A 1 91 ? 20.808 -1.249 6.343 1.00 78.94 91 PRO A CA 1
ATOM 708 C C . PRO A 1 91 ? 19.897 -1.799 7.453 1.00 78.94 91 PRO A C 1
ATOM 710 O O . PRO A 1 91 ? 19.296 -2.856 7.293 1.00 78.94 91 PRO A O 1
ATOM 713 N N . ALA A 1 92 ? 19.717 -1.047 8.544 1.00 79.75 92 ALA A N 1
ATOM 714 C CA . ALA A 1 92 ? 18.827 -1.406 9.650 1.00 79.75 92 ALA A CA 1
ATOM 715 C C . ALA A 1 92 ? 17.348 -1.562 9.238 1.00 79.75 92 ALA A C 1
ATOM 717 O O . ALA A 1 92 ? 16.625 -2.357 9.833 1.00 79.75 92 ALA A O 1
ATOM 718 N N . SER A 1 93 ? 16.893 -0.850 8.203 1.00 74.88 93 SER A N 1
ATOM 719 C CA . SER A 1 93 ? 15.518 -0.959 7.693 1.00 74.88 93 SER A CA 1
ATOM 720 C C . SER A 1 93 ? 15.234 -2.328 7.050 1.00 74.88 93 SER A C 1
ATOM 722 O O . SER A 1 93 ? 14.091 -2.788 7.044 1.00 74.88 93 SER A O 1
ATOM 724 N N . LEU A 1 94 ? 16.273 -3.038 6.588 1.00 76.94 94 LEU A N 1
ATOM 725 C CA . LEU A 1 94 ? 16.148 -4.365 5.975 1.00 76.94 94 LEU A CA 1
ATOM 726 C C . LEU A 1 94 ? 15.735 -5.448 6.980 1.00 76.94 94 LEU A C 1
ATOM 728 O O . LEU A 1 94 ? 15.125 -6.443 6.585 1.00 76.94 94 LEU A O 1
ATOM 732 N N . GLU A 1 95 ? 15.991 -5.255 8.277 1.00 81.00 95 GLU A N 1
ATOM 733 C CA . GLU A 1 95 ? 15.525 -6.177 9.322 1.00 81.00 95 GLU A CA 1
ATOM 734 C C . GLU A 1 95 ? 13.990 -6.234 9.385 1.00 81.00 95 GLU A C 1
ATOM 736 O O . GLU A 1 95 ? 13.413 -7.301 9.604 1.00 81.00 95 GLU A O 1
ATOM 741 N N . ASN A 1 96 ? 13.303 -5.117 9.120 1.00 74.00 96 ASN A N 1
ATOM 742 C CA . ASN A 1 96 ? 11.838 -5.082 9.076 1.00 74.00 96 ASN A CA 1
ATOM 743 C C . ASN A 1 96 ? 11.302 -5.857 7.869 1.00 74.00 96 ASN A C 1
ATOM 745 O O . ASN A 1 96 ? 10.367 -6.647 7.999 1.00 74.00 96 ASN A O 1
ATOM 749 N N . VAL A 1 97 ? 11.950 -5.713 6.712 1.00 73.44 97 VAL A N 1
ATOM 750 C CA . VAL A 1 97 ? 11.615 -6.476 5.502 1.00 73.44 97 VAL A CA 1
ATOM 751 C C . VAL A 1 97 ? 11.842 -7.962 5.713 1.00 73.44 97 VAL A C 1
ATOM 753 O O . VAL A 1 97 ? 10.997 -8.766 5.340 1.00 73.44 97 VAL A O 1
ATOM 756 N N . LYS A 1 98 ? 12.948 -8.346 6.353 1.00 77.25 98 LYS A N 1
ATOM 757 C CA . LYS A 1 98 ? 13.253 -9.746 6.659 1.00 77.25 98 LYS A CA 1
ATOM 758 C C . LYS A 1 98 ? 12.185 -10.385 7.548 1.00 77.25 98 LYS A C 1
ATOM 760 O O . LYS A 1 98 ? 11.823 -11.535 7.320 1.00 77.25 98 LYS A O 1
ATOM 765 N N . LYS A 1 99 ? 11.646 -9.646 8.524 1.00 74.75 99 LYS A N 1
ATOM 766 C CA . LYS A 1 99 ? 10.541 -10.118 9.379 1.00 74.75 99 LYS A CA 1
ATOM 767 C C . LYS A 1 99 ? 9.248 -10.317 8.589 1.00 74.75 99 LYS A C 1
ATOM 769 O O . LYS A 1 99 ? 8.573 -11.322 8.776 1.00 74.75 99 LYS A O 1
ATOM 774 N N . VAL A 1 100 ? 8.936 -9.395 7.681 1.00 67.56 100 VAL A N 1
ATOM 775 C CA . VAL A 1 100 ? 7.715 -9.434 6.862 1.00 67.56 100 VAL A CA 1
ATOM 776 C C . VAL A 1 100 ? 7.793 -10.501 5.764 1.00 67.56 100 VAL A C 1
ATOM 778 O O . VAL A 1 100 ? 6.854 -11.269 5.570 1.00 67.56 100 VAL A O 1
ATOM 781 N N . LEU A 1 101 ? 8.919 -10.583 5.054 1.00 70.56 101 LEU A N 1
ATOM 782 C CA . LEU A 1 101 ? 9.145 -11.531 3.959 1.00 70.56 101 LEU A CA 1
ATOM 783 C C . LEU A 1 101 ? 9.606 -12.915 4.444 1.00 70.56 101 LEU A C 1
ATOM 785 O O . LEU A 1 101 ? 9.632 -13.866 3.665 1.00 70.56 101 LEU A O 1
ATOM 789 N N . GLY A 1 102 ? 9.956 -13.061 5.725 1.00 66.50 102 GLY A N 1
ATOM 790 C CA . GLY A 1 102 ? 10.330 -14.343 6.329 1.00 66.50 102 GLY A CA 1
ATOM 791 C C . GLY A 1 102 ? 9.184 -15.365 6.357 1.00 66.50 102 GLY A C 1
ATOM 792 O O . GLY A 1 102 ? 9.428 -16.568 6.454 1.00 66.50 102 GLY A O 1
ATOM 793 N N . HIS A 1 103 ? 7.933 -14.916 6.217 1.00 66.06 103 HIS A N 1
ATOM 794 C CA . HIS A 1 103 ? 6.769 -15.780 6.031 1.00 66.06 103 HIS A CA 1
ATOM 795 C C . HIS A 1 103 ? 6.501 -16.009 4.534 1.00 66.06 103 HIS A C 1
ATOM 797 O O . HIS A 1 103 ? 5.942 -15.163 3.836 1.00 66.06 103 HIS A O 1
ATOM 803 N N . ARG A 1 104 ? 6.923 -17.186 4.043 1.00 56.53 104 ARG A N 1
ATOM 804 C CA . ARG A 1 104 ? 6.997 -17.542 2.611 1.00 56.53 104 ARG A CA 1
ATOM 805 C C . ARG A 1 104 ? 5.702 -17.343 1.813 1.00 56.53 104 ARG A C 1
ATOM 807 O O . ARG A 1 104 ? 5.792 -16.969 0.649 1.00 56.53 104 ARG A O 1
ATOM 814 N N . GLU A 1 105 ? 4.528 -17.566 2.403 1.00 60.56 105 GLU A N 1
ATOM 815 C CA . GLU A 1 105 ? 3.248 -17.440 1.680 1.00 60.56 105 GLU A CA 1
ATOM 816 C C . GLU A 1 105 ? 2.845 -15.983 1.397 1.00 60.56 105 GLU A C 1
ATOM 818 O O . GLU A 1 105 ? 2.275 -15.699 0.346 1.00 60.56 105 GLU A O 1
ATOM 823 N N . SER A 1 106 ? 3.181 -15.039 2.282 1.00 60.66 106 SER A N 1
ATOM 824 C CA . SER A 1 106 ? 2.857 -13.616 2.085 1.00 60.66 106 SER A CA 1
ATOM 825 C C . SER A 1 106 ? 3.948 -12.856 1.325 1.00 60.66 106 SER A C 1
ATOM 827 O O . SER A 1 106 ? 3.660 -11.842 0.692 1.00 60.66 106 SER A O 1
ATOM 829 N N . ALA A 1 107 ? 5.191 -13.344 1.337 1.00 64.25 107 ALA A N 1
ATOM 830 C CA . ALA A 1 107 ? 6.349 -12.619 0.816 1.00 64.25 107 ALA A CA 1
ATOM 831 C C . ALA A 1 107 ? 6.269 -12.306 -0.689 1.00 64.25 107 ALA A C 1
ATOM 833 O O . ALA A 1 107 ? 6.535 -11.177 -1.106 1.00 64.25 107 ALA A O 1
ATOM 834 N N . SER A 1 108 ? 5.865 -13.288 -1.506 1.00 68.56 108 SER A N 1
ATOM 835 C CA . SER A 1 108 ? 5.735 -13.109 -2.960 1.00 68.56 108 S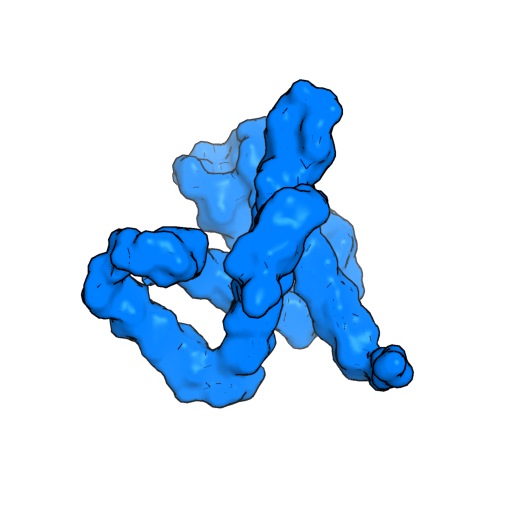ER A CA 1
ATOM 836 C C . SER A 1 108 ? 4.645 -12.096 -3.312 1.00 68.56 108 SER A C 1
ATOM 838 O O . SER A 1 108 ? 4.827 -11.296 -4.231 1.00 68.56 108 SER A O 1
ATOM 840 N N . ASN A 1 109 ? 3.531 -12.115 -2.581 1.00 75.00 109 ASN A N 1
ATOM 841 C CA . ASN A 1 109 ? 2.413 -11.218 -2.836 1.00 75.00 109 ASN A CA 1
ATOM 842 C C . ASN A 1 109 ? 2.744 -9.791 -2.384 1.00 75.00 109 ASN A C 1
ATOM 844 O O . ASN A 1 109 ? 2.544 -8.857 -3.151 1.00 75.00 109 ASN A O 1
ATOM 848 N N . ILE A 1 110 ? 3.338 -9.608 -1.202 1.00 77.56 110 ILE A N 1
ATOM 849 C CA . ILE A 1 110 ? 3.706 -8.277 -0.689 1.00 77.56 110 ILE A CA 1
ATOM 850 C C . ILE A 1 110 ? 4.700 -7.579 -1.625 1.00 77.56 110 ILE A C 1
ATOM 852 O O . ILE A 1 110 ? 4.492 -6.418 -1.981 1.00 77.56 110 ILE A O 1
ATOM 856 N N . LEU A 1 111 ? 5.741 -8.285 -2.084 1.00 79.12 111 LEU A N 1
ATOM 857 C CA . LEU A 1 111 ? 6.702 -7.716 -3.031 1.00 79.12 111 LEU A CA 1
ATOM 858 C C . LEU A 1 111 ? 6.038 -7.364 -4.372 1.00 79.12 111 LEU A C 1
ATOM 860 O O . LEU A 1 111 ? 6.290 -6.291 -4.915 1.00 79.12 111 LEU A O 1
ATOM 864 N N . GLY A 1 112 ? 5.163 -8.231 -4.891 1.00 80.62 112 GLY A N 1
ATOM 865 C CA . GLY A 1 112 ? 4.420 -7.963 -6.125 1.00 80.62 112 GLY A CA 1
ATOM 866 C C . GLY A 1 112 ? 3.528 -6.722 -6.024 1.00 80.62 112 GLY A C 1
ATOM 867 O O . GLY A 1 112 ? 3.534 -5.883 -6.923 1.00 80.62 112 GLY A O 1
ATOM 868 N N . PHE A 1 113 ? 2.815 -6.562 -4.907 1.00 82.44 113 PHE A N 1
ATOM 869 C CA . PHE A 1 113 ? 1.988 -5.383 -4.634 1.00 82.44 113 PHE A CA 1
ATOM 870 C C . PHE A 1 113 ? 2.835 -4.118 -4.535 1.00 82.44 113 PHE A C 1
ATOM 872 O O . PHE A 1 113 ? 2.484 -3.096 -5.124 1.00 82.44 113 PHE A O 1
ATOM 879 N N . PHE A 1 114 ? 3.976 -4.200 -3.850 1.00 80.75 114 PHE A N 1
ATOM 880 C CA . PHE A 1 114 ? 4.917 -3.095 -3.772 1.00 80.75 114 PHE A CA 1
ATOM 881 C C . PHE A 1 114 ? 5.410 -2.664 -5.164 1.00 80.75 114 PHE A C 1
ATOM 883 O O . PHE A 1 114 ? 5.322 -1.485 -5.514 1.00 80.75 114 PHE A O 1
ATOM 890 N N . LEU A 1 115 ? 5.912 -3.607 -5.965 1.00 81.44 115 LEU A N 1
ATOM 891 C CA . LEU A 1 115 ? 6.458 -3.313 -7.290 1.00 81.44 115 LEU A CA 1
ATOM 892 C C . LEU A 1 115 ? 5.382 -2.731 -8.209 1.00 81.44 115 LEU A C 1
ATOM 894 O O . LEU A 1 115 ? 5.614 -1.710 -8.853 1.00 81.44 115 LEU A O 1
ATOM 898 N N . CYS A 1 116 ? 4.188 -3.330 -8.217 1.00 84.00 116 CYS A N 1
ATOM 899 C CA . CYS A 1 116 ? 3.060 -2.852 -9.013 1.00 84.00 116 CYS A CA 1
ATOM 900 C C . CYS A 1 116 ? 2.631 -1.436 -8.602 1.00 84.00 116 CYS A C 1
ATOM 902 O O . CYS A 1 116 ? 2.416 -0.575 -9.457 1.00 84.00 116 CYS A O 1
ATOM 904 N N . ARG A 1 117 ? 2.580 -1.152 -7.296 1.00 83.19 117 ARG A N 1
ATOM 905 C CA . ARG A 1 117 ? 2.282 0.186 -6.777 1.00 83.19 117 ARG A CA 1
ATOM 906 C C . ARG A 1 117 ? 3.333 1.202 -7.183 1.00 83.19 117 ARG A C 1
ATOM 908 O O . ARG A 1 117 ? 2.977 2.292 -7.629 1.00 83.19 117 ARG A O 1
ATOM 915 N N . THR A 1 118 ? 4.607 0.882 -7.003 1.00 80.38 118 THR A N 1
ATOM 916 C CA . THR A 1 118 ? 5.697 1.800 -7.341 1.00 80.38 118 THR A CA 1
ATOM 917 C C . THR A 1 118 ? 5.700 2.107 -8.819 1.00 80.38 118 THR A C 1
ATOM 919 O O . THR A 1 118 ? 5.762 3.272 -9.197 1.00 80.38 118 THR A O 1
ATOM 922 N N . PHE A 1 119 ? 5.517 1.077 -9.639 1.00 82.81 119 PHE A N 1
ATOM 923 C CA . PHE A 1 119 ? 5.324 1.231 -11.067 1.00 82.81 119 PHE A CA 1
ATOM 924 C C . PHE A 1 119 ? 4.145 2.162 -11.379 1.00 82.81 119 PHE A C 1
ATOM 926 O O . PHE A 1 119 ? 4.332 3.164 -12.064 1.00 82.81 119 PHE A O 1
ATOM 933 N N . GLY A 1 120 ? 2.955 1.906 -10.824 1.00 81.50 120 GLY A N 1
ATOM 934 C CA . GLY A 1 120 ? 1.780 2.760 -11.034 1.00 81.50 120 GLY A CA 1
ATOM 935 C C . GLY A 1 120 ? 1.986 4.204 -10.563 1.00 81.50 120 GLY A C 1
ATOM 936 O O . GLY A 1 120 ? 1.561 5.144 -11.231 1.00 81.50 120 GLY A O 1
ATOM 937 N N . THR A 1 121 ? 2.703 4.396 -9.455 1.00 78.94 121 THR A N 1
ATOM 938 C CA . THR A 1 121 ? 3.059 5.724 -8.936 1.00 78.94 121 THR A CA 1
ATOM 939 C C . THR A 1 121 ? 4.003 6.445 -9.893 1.00 78.94 121 THR A C 1
ATOM 941 O O . THR A 1 121 ? 3.742 7.590 -10.246 1.00 78.94 121 THR A O 1
ATOM 944 N N . MET A 1 122 ? 5.055 5.773 -10.369 1.00 78.44 122 MET A N 1
ATOM 945 C CA . MET A 1 122 ? 5.989 6.328 -11.353 1.00 78.44 122 MET A CA 1
ATOM 946 C C . MET A 1 122 ? 5.279 6.690 -12.660 1.00 78.44 122 MET A C 1
ATOM 948 O O . MET A 1 122 ? 5.523 7.766 -13.192 1.00 78.44 122 MET A O 1
ATOM 952 N N . CYS A 1 123 ? 4.333 5.864 -13.124 1.00 80.81 123 CYS A N 1
ATOM 953 C CA . CYS A 1 123 ? 3.510 6.165 -14.300 1.00 80.81 123 CYS A CA 1
ATOM 954 C C . CYS A 1 123 ? 2.722 7.477 -14.158 1.00 80.81 123 CYS A C 1
ATOM 956 O O . CYS A 1 123 ? 2.499 8.178 -15.143 1.00 80.81 123 CYS A O 1
ATOM 958 N N . GLY A 1 124 ? 2.278 7.794 -12.939 1.00 75.44 124 GLY A N 1
ATOM 959 C CA . GLY A 1 124 ? 1.526 9.009 -12.632 1.00 75.44 124 GLY A CA 1
ATOM 960 C C . GLY A 1 124 ? 2.393 10.251 -12.409 1.00 75.44 124 GLY A C 1
ATOM 961 O O . GLY A 1 124 ? 1.865 11.363 -12.411 1.00 75.44 124 GLY A O 1
ATOM 962 N N . ILE A 1 125 ? 3.707 10.097 -12.220 1.00 78.06 125 ILE A N 1
ATOM 963 C CA . ILE A 1 125 ? 4.630 11.225 -12.071 1.00 78.06 125 ILE A CA 1
ATOM 964 C C . ILE A 1 125 ? 4.956 11.753 -13.465 1.00 78.06 125 ILE A C 1
ATOM 966 O O . ILE A 1 125 ? 5.604 11.088 -14.270 1.00 78.06 125 ILE A O 1
ATOM 970 N N . GLY A 1 126 ? 4.507 12.970 -13.748 1.00 71.62 126 GLY A N 1
ATOM 971 C CA . GLY A 1 126 ? 4.672 13.611 -15.043 1.00 71.62 126 GLY A CA 1
ATOM 972 C C . GLY A 1 126 ? 4.772 15.123 -14.922 1.00 71.62 126 GLY A C 1
ATOM 973 O O . GLY A 1 126 ? 4.345 15.722 -13.935 1.00 71.62 126 GLY A O 1
ATOM 974 N N . PHE A 1 127 ? 5.331 15.754 -15.948 1.00 70.12 127 PHE A N 1
ATOM 975 C CA . PHE A 1 127 ? 5.341 17.210 -16.063 1.00 70.12 127 PHE A CA 1
ATOM 976 C C . PHE A 1 127 ? 4.052 17.673 -16.743 1.00 70.12 127 PHE A C 1
ATOM 978 O O . PHE A 1 127 ? 3.535 16.972 -17.620 1.00 70.12 127 PHE A O 1
ATOM 985 N N . LYS A 1 128 ? 3.543 18.861 -16.374 1.00 64.69 128 LYS A N 1
ATOM 986 C CA . LYS A 1 128 ? 2.424 19.507 -17.081 1.00 64.69 128 LYS A CA 1
ATOM 987 C C . LYS A 1 128 ? 2.758 19.503 -18.583 1.00 64.69 128 LYS A C 1
ATOM 989 O O . LYS A 1 128 ? 3.664 20.217 -18.997 1.00 64.69 128 LYS A O 1
ATOM 994 N N . ASN A 1 129 ? 2.050 18.677 -19.359 1.00 66.19 129 ASN A N 1
ATOM 995 C CA . ASN A 1 129 ? 2.110 18.534 -20.826 1.00 66.19 129 ASN A CA 1
ATOM 996 C C . ASN A 1 129 ? 3.088 17.501 -21.435 1.00 66.19 129 ASN A C 1
ATOM 998 O O . ASN A 1 129 ? 3.163 17.443 -22.658 1.00 66.19 129 ASN A O 1
ATOM 1002 N N . GLN A 1 130 ? 3.800 16.669 -20.662 1.00 66.12 130 GLN A N 1
ATOM 1003 C CA . GLN A 1 130 ? 4.721 15.656 -21.236 1.00 66.12 130 GLN A CA 1
ATOM 1004 C C . GLN A 1 130 ? 4.360 14.192 -20.935 1.00 66.12 130 GLN A C 1
ATOM 1006 O O . GLN A 1 130 ? 5.114 13.292 -21.298 1.00 66.12 130 GLN A O 1
ATOM 1011 N N . GLY A 1 131 ? 3.221 13.935 -20.286 1.00 71.50 131 GLY A N 1
ATOM 1012 C CA . GLY A 1 131 ? 2.880 12.587 -19.827 1.00 71.50 131 GLY A CA 1
ATOM 1013 C C . GLY A 1 131 ? 3.836 12.097 -18.732 1.00 71.50 131 GLY A C 1
ATOM 1014 O O . GLY A 1 131 ? 4.411 12.906 -18.000 1.00 71.50 131 GLY A O 1
ATOM 1015 N N . CYS A 1 132 ? 3.985 10.778 -18.604 1.00 77.88 132 CYS A N 1
ATOM 1016 C CA . CYS A 1 132 ? 4.859 10.151 -17.611 1.00 77.88 132 CYS A CA 1
ATOM 1017 C C . CYS A 1 132 ? 6.324 10.583 -17.802 1.00 77.88 132 CYS A C 1
ATOM 1019 O O . CYS A 1 132 ? 6.874 10.515 -18.901 1.00 77.88 132 CYS A O 1
ATOM 1021 N N . ALA A 1 133 ? 6.976 10.999 -16.716 1.00 78.94 133 ALA A N 1
ATOM 10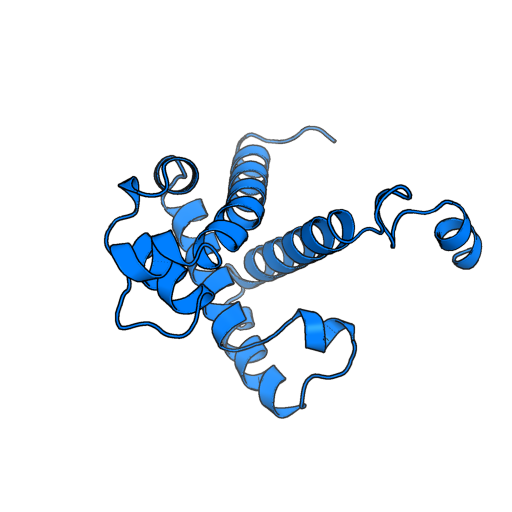22 C CA . ALA A 1 133 ? 8.375 11.411 -16.721 1.00 78.94 133 ALA A CA 1
ATOM 1023 C C . ALA A 1 133 ? 9.327 10.251 -17.056 1.00 78.94 133 ALA A C 1
ATOM 1025 O O . ALA A 1 133 ? 10.384 10.496 -17.627 1.00 78.94 133 ALA A O 1
ATOM 1026 N N . PHE A 1 134 ? 8.924 9.018 -16.738 1.00 73.88 134 PHE A N 1
ATOM 1027 C CA . PHE A 1 134 ? 9.759 7.817 -16.802 1.00 73.88 134 PHE A CA 1
ATOM 1028 C C . PHE A 1 134 ? 9.489 6.925 -18.022 1.00 73.88 134 PHE A C 1
ATOM 1030 O O . PHE A 1 134 ? 10.308 6.080 -18.358 1.00 73.88 134 PHE A O 1
ATOM 1037 N N . MET A 1 135 ? 8.344 7.083 -18.692 1.00 75.12 135 MET A N 1
ATOM 1038 C CA . MET A 1 135 ? 7.942 6.249 -19.835 1.00 75.12 135 MET A CA 1
ATOM 1039 C C . MET A 1 135 ? 8.067 7.023 -21.145 1.00 75.12 135 MET A C 1
ATOM 1041 O O . MET A 1 135 ? 7.083 7.240 -21.852 1.00 75.12 135 MET A O 1
ATOM 1045 N N . LYS A 1 136 ? 9.283 7.484 -21.443 1.00 80.50 136 LYS A N 1
ATOM 1046 C CA . LYS A 1 136 ? 9.607 8.187 -22.689 1.00 80.50 136 LYS A CA 1
ATOM 1047 C C . LYS A 1 136 ? 10.441 7.281 -23.589 1.00 80.50 136 LYS A C 1
ATOM 1049 O O . LYS A 1 136 ? 11.271 6.525 -23.097 1.00 80.50 136 LYS A O 1
ATOM 1054 N N . GLU A 1 137 ? 10.279 7.423 -24.903 1.00 77.56 137 GLU A N 1
ATOM 1055 C CA . GLU A 1 137 ? 11.093 6.695 -25.894 1.00 77.56 137 GLU A CA 1
ATOM 1056 C C . GLU A 1 137 ? 12.601 6.896 -25.686 1.00 77.56 137 GLU A C 1
ATOM 1058 O O . GLU A 1 137 ? 13.385 5.960 -25.811 1.00 77.56 137 GLU A O 1
ATOM 1063 N N . VAL A 1 138 ? 13.007 8.103 -25.279 1.00 77.75 138 VAL A N 1
ATOM 1064 C CA . VAL A 1 138 ? 14.412 8.418 -24.973 1.00 77.75 138 VAL A CA 1
ATOM 1065 C C . VAL A 1 138 ? 14.962 7.517 -23.863 1.00 77.75 138 VAL A C 1
ATOM 1067 O O . VAL A 1 138 ? 16.067 6.994 -23.989 1.00 77.75 138 VAL A O 1
ATOM 1070 N N . GLU A 1 139 ? 14.177 7.265 -22.815 1.00 73.50 139 GLU A N 1
ATOM 1071 C CA . GLU A 1 139 ? 14.599 6.388 -21.719 1.00 73.50 139 GLU A CA 1
ATOM 107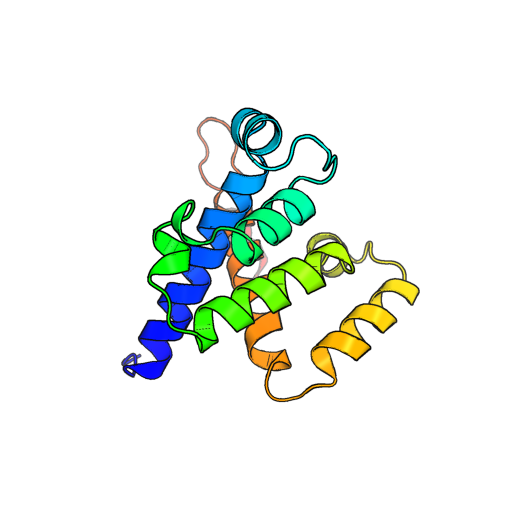2 C C . GLU A 1 139 ? 14.702 4.932 -22.181 1.00 73.50 139 GLU A C 1
ATOM 1074 O O . GLU A 1 139 ? 15.637 4.236 -21.804 1.00 73.50 139 GLU A O 1
ATOM 1079 N N . TYR A 1 140 ? 13.808 4.474 -23.068 1.00 72.25 140 TYR A N 1
ATOM 1080 C CA . TYR A 1 140 ? 13.889 3.130 -23.651 1.00 72.25 140 TYR A CA 1
ATOM 1081 C C . TYR A 1 140 ? 15.174 2.925 -24.466 1.00 72.25 140 TYR A C 1
ATOM 1083 O O . TYR A 1 140 ? 15.797 1.866 -24.390 1.00 72.25 140 TYR A O 1
ATOM 1091 N N . THR A 1 141 ? 15.615 3.943 -25.210 1.00 76.50 141 THR A N 1
ATOM 1092 C CA . THR A 1 141 ? 16.858 3.858 -25.990 1.00 76.50 141 THR A CA 1
ATOM 1093 C C . THR A 1 141 ? 18.128 3.795 -25.144 1.00 76.50 141 THR A C 1
ATOM 1095 O O . THR A 1 141 ? 19.113 3.245 -25.623 1.00 76.50 141 THR A O 1
ATOM 1098 N N . LEU A 1 142 ? 18.113 4.280 -23.897 1.00 72.31 142 LEU A N 1
ATOM 1099 C CA . LEU A 1 142 ? 19.265 4.207 -22.984 1.00 72.31 142 LEU A CA 1
ATOM 1100 C C . LEU A 1 142 ? 19.512 2.795 -22.421 1.00 72.31 142 LEU A C 1
ATOM 1102 O O . LEU A 1 142 ? 20.580 2.541 -21.871 1.00 72.31 142 LEU A O 1
ATOM 1106 N N . PHE A 1 143 ? 18.543 1.882 -22.554 1.00 67.62 143 PHE A N 1
ATOM 1107 C CA . PHE A 1 143 ? 18.662 0.484 -22.119 1.00 67.62 143 PHE A CA 1
ATOM 1108 C C . PHE A 1 143 ? 19.151 -0.477 -23.216 1.00 67.62 143 PHE A C 1
ATOM 1110 O O . PHE A 1 143 ? 19.288 -1.672 -22.942 1.00 67.62 143 PHE A O 1
ATOM 1117 N N . LYS A 1 144 ? 19.365 0.007 -24.445 1.00 51.09 144 LYS A N 1
ATOM 1118 C CA . LYS A 1 144 ? 19.971 -0.769 -25.538 1.00 51.09 144 LYS A CA 1
ATOM 1119 C C . LYS A 1 144 ? 21.485 -0.629 -25.532 1.00 51.09 144 LYS A C 1
ATOM 1121 O O . LYS A 1 144 ? 22.136 -1.655 -25.822 1.00 51.09 144 LYS A O 1
#

Sequence (144 aa):
VQLTPSNSSMVGAMLVSVWIHSVGKITQFQKTFAPDCADPLQALVDVLQRDPVLIPSFYKLDAHGRKVILDALKTELNFNFGQFLQTENLPASLENVKKVLGHRESASNILGFFLCRTFGTMCGIGFKNQGCAFMKEVEYTLFK